Protein AF-A0A5D3CIV2-F1 (afdb_monomer_lite)

pLDDT: mean 75.9, std 11.75, range [49.31, 93.38]

Organism: Cucumis melo var. makuwa (NCBI:txid1194695)

Sequence (94 aa):
MWKKARINKQGQYDNDNVQQVVHKMDEISMNIDSSFVNRHYSNDVLTQALGTKEHNGRVHGVGGYVTPTMYFHSVKKTSKDEVNILVENEELRR

Foldseek 3Di:
DVLVQQQDPVRDHPDPLSVQLVVQLVVVVVVVVVDVPDPPVPADSSCVSVVDDDDPPDDPDDHPPDDPVVVDVDDPDDPVNVVVVVVVVVVVVD

Structure (mmCIF, N/CA/C/O backbone):
data_AF-A0A5D3CIV2-F1
#
_entry.id   AF-A0A5D3CIV2-F1
#
loop_
_atom_site.group_PDB
_atom_site.id
_atom_site.type_symbol
_atom_site.label_atom_id
_atom_site.label_alt_id
_atom_site.label_comp_id
_atom_site.label_asym_id
_atom_site.label_entity_id
_atom_site.label_seq_id
_atom_site.pdbx_PDB_ins_code
_atom_site.Cartn_x
_atom_site.Cartn_y
_atom_site.Cartn_z
_atom_site.occupancy
_atom_site.B_iso_or_equiv
_atom_site.auth_seq_id
_atom_site.auth_comp_id
_atom_site.auth_asym_id
_atom_site.auth_atom_id
_atom_site.pdbx_PDB_model_num
ATOM 1 N N . MET A 1 1 ? 6.914 1.597 6.462 1.00 75.50 1 MET A N 1
ATOM 2 C CA . MET A 1 1 ? 5.552 2.183 6.401 1.00 75.50 1 MET A CA 1
ATOM 3 C C . MET A 1 1 ? 4.505 1.124 6.068 1.00 75.50 1 MET A C 1
ATOM 5 O O . MET A 1 1 ? 3.628 0.906 6.889 1.00 75.50 1 MET A O 1
ATOM 9 N N . TRP A 1 2 ? 4.638 0.406 4.946 1.00 84.06 2 TRP A N 1
ATOM 10 C CA . TRP A 1 2 ? 3.656 -0.593 4.497 1.00 84.06 2 TRP A CA 1
ATOM 11 C C . TRP A 1 2 ? 3.335 -1.701 5.517 1.00 84.06 2 TRP A C 1
ATOM 13 O O . TRP A 1 2 ? 2.163 -1.893 5.822 1.00 84.06 2 TRP A O 1
ATOM 23 N N . LYS A 1 3 ? 4.352 -2.351 6.118 1.00 86.75 3 LYS A N 1
ATOM 24 C CA . LYS A 1 3 ? 4.140 -3.383 7.158 1.00 86.75 3 LYS A CA 1
ATOM 25 C C . LYS A 1 3 ? 3.267 -2.851 8.302 1.00 86.75 3 LYS A C 1
ATOM 27 O O . LYS A 1 3 ? 2.190 -3.374 8.545 1.00 86.75 3 LYS A O 1
ATOM 32 N N . LYS A 1 4 ? 3.670 -1.730 8.919 1.00 85.12 4 LYS A N 1
ATOM 33 C CA . LYS A 1 4 ? 2.929 -1.084 10.022 1.00 85.12 4 LYS A CA 1
ATOM 34 C C . LYS A 1 4 ? 1.495 -0.696 9.654 1.00 85.12 4 LYS A C 1
ATOM 36 O O . LYS A 1 4 ? 0.618 -0.790 10.497 1.00 85.12 4 LYS A O 1
ATOM 41 N N . ALA A 1 5 ? 1.251 -0.274 8.417 1.00 83.44 5 ALA A N 1
ATOM 42 C CA . ALA A 1 5 ? -0.083 0.122 7.974 1.00 83.44 5 ALA A CA 1
ATOM 43 C C . ALA A 1 5 ? -1.059 -1.052 7.794 1.00 83.44 5 ALA A C 1
ATOM 45 O O . ALA A 1 5 ? -2.261 -0.827 7.679 1.00 83.44 5 ALA A O 1
ATOM 46 N N . ARG A 1 6 ? -0.552 -2.288 7.737 1.00 86.44 6 ARG A N 1
ATOM 47 C CA . ARG A 1 6 ? -1.353 -3.513 7.623 1.00 86.44 6 ARG A CA 1
ATOM 48 C C . ARG A 1 6 ? -1.552 -4.240 8.954 1.00 86.44 6 ARG A C 1
ATOM 50 O O . ARG A 1 6 ? -2.212 -5.273 8.971 1.00 86.44 6 ARG A O 1
ATOM 57 N N . ILE A 1 7 ? -0.983 -3.714 10.035 1.00 88.50 7 ILE A N 1
ATOM 58 C CA . ILE A 1 7 ? -1.149 -4.250 11.382 1.00 88.50 7 ILE A CA 1
ATOM 59 C C . ILE A 1 7 ? -2.498 -3.774 11.938 1.00 88.50 7 ILE A C 1
ATOM 61 O O . ILE A 1 7 ? -2.808 -2.582 11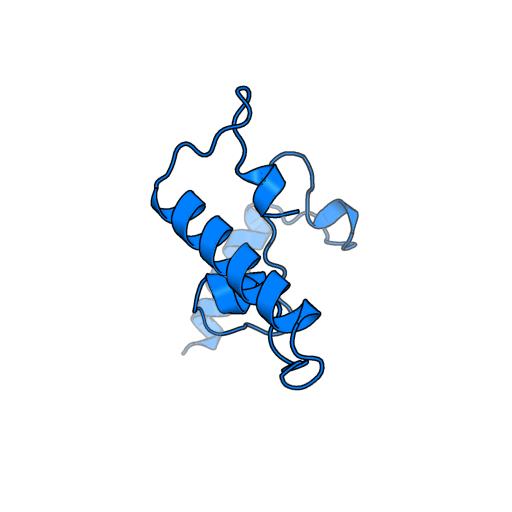.893 1.00 88.50 7 ILE A O 1
ATOM 65 N N . ASN A 1 8 ? -3.300 -4.705 12.452 1.00 87.62 8 ASN A N 1
ATOM 66 C CA . ASN A 1 8 ? -4.577 -4.415 13.098 1.00 87.62 8 ASN A CA 1
ATOM 67 C C . ASN A 1 8 ? -4.380 -3.832 14.516 1.00 87.62 8 ASN A C 1
ATOM 69 O O . ASN A 1 8 ? -3.262 -3.694 15.017 1.00 87.62 8 ASN A O 1
ATOM 73 N N . LYS A 1 9 ? -5.476 -3.498 15.211 1.00 88.69 9 LYS A N 1
ATOM 74 C CA . LYS A 1 9 ? -5.406 -2.942 16.580 1.00 88.69 9 LYS A CA 1
ATOM 75 C C . LYS A 1 9 ? -4.782 -3.911 17.596 1.00 88.69 9 LYS A C 1
ATOM 77 O O . LYS A 1 9 ? -4.336 -3.477 18.651 1.00 88.69 9 LYS A O 1
ATOM 82 N N . GLN A 1 10 ? -4.765 -5.201 17.281 1.00 88.88 10 GLN A N 1
ATOM 83 C CA . GLN A 1 10 ? -4.240 -6.293 18.093 1.00 88.88 10 GLN A CA 1
ATOM 84 C C . GLN A 1 10 ? -2.769 -6.611 17.778 1.00 88.88 10 GLN A C 1
ATOM 86 O O . GLN A 1 10 ? -2.200 -7.514 18.386 1.00 88.88 10 GLN A O 1
ATOM 91 N N . GLY A 1 11 ? -2.136 -5.891 16.845 1.00 87.44 11 GLY A N 1
ATOM 92 C CA . GLY A 1 11 ? -0.743 -6.134 16.473 1.00 87.44 11 GLY A CA 1
ATOM 93 C C . GLY A 1 11 ? -0.534 -7.257 15.449 1.00 87.44 11 GLY A C 1
ATOM 94 O O . GLY A 1 11 ? 0.607 -7.639 15.217 1.00 87.44 11 GLY A O 1
ATOM 95 N N . GLN A 1 12 ? -1.600 -7.776 14.836 1.00 89.81 12 GLN A N 1
ATOM 96 C CA . GLN A 1 12 ? -1.571 -8.917 13.915 1.00 89.81 12 GLN A CA 1
ATOM 97 C C . GLN A 1 12 ? -1.927 -8.515 12.478 1.00 89.81 12 GLN A C 1
ATOM 99 O O . GLN A 1 12 ? -2.470 -7.436 12.229 1.00 89.81 12 GLN A O 1
ATOM 104 N N . TYR A 1 13 ? -1.619 -9.396 11.527 1.00 90.12 13 TYR A N 1
ATOM 105 C CA . TYR A 1 13 ? -2.057 -9.272 10.139 1.00 90.12 13 TYR A CA 1
ATOM 106 C C . TYR A 1 13 ? -3.305 -10.131 9.931 1.00 90.12 13 TYR A C 1
ATOM 108 O O . TYR A 1 13 ? -3.257 -11.335 10.145 1.00 90.12 13 TYR A O 1
ATOM 116 N N . ASP A 1 14 ? -4.405 -9.528 9.480 1.00 85.69 14 ASP A N 1
ATOM 117 C CA . ASP A 1 14 ? -5.680 -10.244 9.285 1.00 85.69 14 ASP A CA 1
ATOM 118 C C . ASP A 1 14 ? -5.729 -11.083 7.993 1.00 85.69 14 ASP A C 1
ATOM 120 O O . ASP A 1 14 ? -6.705 -11.784 7.743 1.00 85.69 14 ASP A O 1
ATOM 124 N N . ASN A 1 15 ? -4.726 -10.965 7.119 1.00 89.25 15 ASN A N 1
ATOM 125 C CA . ASN A 1 15 ? -4.737 -11.565 5.787 1.00 89.25 15 ASN A CA 1
ATOM 126 C C . ASN A 1 15 ? -3.457 -12.366 5.544 1.00 89.25 15 ASN A C 1
ATOM 128 O O . ASN A 1 15 ? -2.362 -11.796 5.537 1.00 89.25 15 ASN A O 1
ATOM 132 N N . ASP A 1 16 ? -3.614 -13.654 5.246 1.00 91.81 16 ASP A N 1
ATOM 133 C CA . ASP A 1 16 ? -2.513 -14.582 4.973 1.00 91.81 16 ASP A CA 1
ATOM 134 C C . ASP A 1 16 ? -1.590 -14.088 3.849 1.00 91.81 16 ASP A C 1
ATOM 136 O O . ASP A 1 16 ? -0.369 -14.206 3.944 1.00 91.81 16 ASP A O 1
ATOM 140 N N . ASN A 1 17 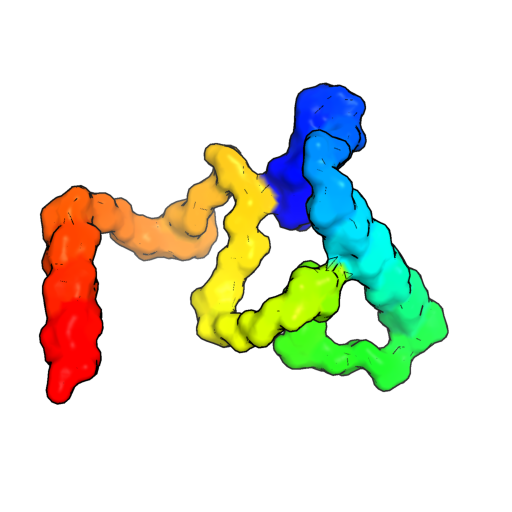? -2.137 -13.442 2.812 1.00 89.75 17 ASN A N 1
ATOM 141 C CA . ASN A 1 17 ? -1.333 -12.875 1.724 1.00 89.75 17 ASN A CA 1
ATOM 142 C C . ASN A 1 17 ? -0.431 -11.738 2.221 1.00 89.75 17 ASN A C 1
ATOM 144 O O . ASN A 1 17 ? 0.709 -11.601 1.782 1.00 89.75 17 ASN A O 1
ATOM 148 N N . VAL A 1 18 ? -0.919 -10.913 3.154 1.00 89.25 18 VAL A N 1
ATOM 149 C CA . VAL A 1 18 ? -0.106 -9.849 3.761 1.00 89.25 18 VAL A CA 1
ATOM 150 C C . VAL A 1 18 ? 1.014 -10.467 4.588 1.00 89.25 18 VAL A C 1
ATOM 152 O O . VAL A 1 18 ? 2.149 -10.002 4.507 1.00 89.25 18 VAL A O 1
ATOM 155 N N . GLN A 1 19 ? 0.720 -11.529 5.337 1.00 92.62 19 GLN A N 1
ATOM 156 C CA . GLN A 1 19 ? 1.713 -12.229 6.144 1.00 92.62 19 GLN A CA 1
ATOM 157 C C . GLN A 1 19 ? 2.806 -12.875 5.280 1.00 92.62 19 GLN A C 1
ATOM 159 O O . GLN A 1 19 ? 3.986 -12.742 5.600 1.00 92.62 19 GLN A O 1
ATOM 164 N N . GLN A 1 20 ? 2.443 -13.478 4.144 1.00 93.12 20 GLN A N 1
ATOM 165 C CA . GLN A 1 20 ? 3.408 -14.003 3.169 1.00 93.12 20 GLN A CA 1
ATOM 166 C C . GLN A 1 20 ? 4.325 -12.905 2.614 1.00 93.12 20 GLN A C 1
ATOM 168 O O . GLN A 1 20 ? 5.542 -13.081 2.562 1.00 93.12 20 GLN A O 1
ATOM 173 N N . VAL A 1 21 ? 3.768 -11.744 2.246 1.00 91.62 21 VAL A N 1
ATOM 174 C CA . VAL A 1 21 ? 4.571 -10.605 1.769 1.00 91.62 21 VAL A CA 1
ATOM 175 C C . VAL A 1 21 ? 5.500 -10.096 2.873 1.00 91.62 21 VAL A C 1
ATOM 177 O O . VAL A 1 21 ? 6.669 -9.833 2.607 1.00 91.62 21 VAL A O 1
ATOM 180 N N . VAL A 1 22 ? 5.021 -9.992 4.117 1.00 92.06 22 VAL A N 1
ATOM 181 C CA . VAL A 1 22 ? 5.840 -9.585 5.271 1.00 92.06 22 VAL A CA 1
ATOM 182 C C . VAL A 1 22 ? 7.015 -10.540 5.472 1.00 92.06 22 VAL A C 1
ATOM 184 O O . VAL A 1 22 ? 8.144 -10.059 5.576 1.00 92.06 22 VAL A O 1
ATOM 187 N N . HIS A 1 23 ? 6.759 -11.852 5.456 1.00 93.38 23 HIS A N 1
ATOM 188 C CA . HIS A 1 23 ? 7.786 -12.887 5.587 1.00 93.38 23 HIS A CA 1
ATOM 189 C C . HIS A 1 23 ? 8.840 -12.774 4.482 1.00 93.38 23 HIS A C 1
ATOM 191 O O . HIS A 1 23 ? 10.033 -12.705 4.761 1.00 93.38 23 HIS A O 1
ATOM 197 N N . LYS A 1 24 ? 8.403 -12.654 3.224 1.00 92.88 24 LYS A N 1
ATOM 198 C CA . LYS A 1 24 ? 9.304 -12.496 2.078 1.00 92.88 24 LYS A CA 1
ATOM 199 C C . LYS A 1 24 ? 10.128 -11.206 2.152 1.00 92.88 24 LYS A C 1
ATOM 201 O O . LYS A 1 24 ? 11.300 -11.205 1.796 1.00 92.88 24 LYS A O 1
ATOM 206 N N . MET A 1 25 ? 9.554 -10.106 2.647 1.00 90.94 25 MET A N 1
ATOM 207 C CA . MET A 1 25 ? 10.317 -8.877 2.904 1.00 90.94 25 MET A CA 1
ATOM 208 C C . MET A 1 25 ? 11.403 -9.080 3.969 1.00 90.94 25 MET A C 1
ATOM 210 O O . MET A 1 25 ? 12.480 -8.510 3.825 1.00 90.94 25 MET A O 1
ATOM 214 N N . ASP A 1 26 ? 11.122 -9.830 5.041 1.00 91.25 26 ASP A N 1
ATOM 215 C CA . ASP A 1 26 ? 12.117 -10.106 6.090 1.00 91.25 26 ASP A CA 1
ATOM 216 C C . ASP A 1 26 ? 13.243 -10.997 5.560 1.00 91.25 26 ASP A C 1
ATOM 218 O O . ASP A 1 26 ? 14.411 -10.686 5.773 1.00 91.25 26 ASP A O 1
ATOM 222 N N . GLU A 1 27 ? 12.907 -12.023 4.778 1.00 90.81 27 GLU A N 1
ATOM 223 C CA . GLU A 1 27 ? 13.877 -12.875 4.083 1.00 90.81 27 GLU A CA 1
ATOM 224 C C . GLU A 1 27 ? 14.801 -12.064 3.157 1.00 90.81 27 GLU A C 1
ATOM 226 O O . GLU A 1 27 ? 16.025 -12.186 3.232 1.00 90.81 27 GLU A O 1
ATOM 231 N N . ILE A 1 28 ? 14.231 -11.179 2.329 1.00 87.12 28 ILE A N 1
ATOM 232 C CA . ILE A 1 28 ? 15.002 -10.293 1.442 1.00 87.12 28 ILE A CA 1
ATOM 233 C C . ILE A 1 28 ? 15.889 -9.346 2.261 1.00 87.12 28 ILE A C 1
ATOM 235 O O . ILE A 1 28 ? 17.054 -9.153 1.918 1.00 87.12 28 ILE A O 1
ATOM 239 N N . SER A 1 29 ? 15.372 -8.771 3.351 1.00 85.38 29 SER A N 1
ATOM 240 C CA . SER A 1 29 ? 16.145 -7.868 4.213 1.00 85.38 29 SER A CA 1
ATOM 241 C C . SER A 1 29 ? 17.330 -8.584 4.862 1.00 85.38 29 SER A C 1
ATOM 243 O O . SER A 1 29 ? 18.445 -8.074 4.819 1.00 85.38 29 SER A O 1
ATOM 245 N N . MET A 1 30 ? 17.115 -9.791 5.392 1.00 86.44 30 MET A N 1
ATOM 246 C CA . MET A 1 30 ? 18.179 -10.615 5.972 1.00 86.44 30 MET A CA 1
ATOM 247 C C . MET A 1 30 ? 19.239 -10.993 4.933 1.00 86.44 30 MET A C 1
ATOM 249 O O . MET A 1 30 ? 20.431 -11.000 5.234 1.00 86.44 30 MET A O 1
ATOM 253 N N . ASN A 1 31 ? 18.827 -11.281 3.696 1.00 81.69 31 ASN A N 1
ATOM 254 C CA . ASN A 1 31 ? 19.755 -11.596 2.614 1.00 81.69 31 ASN A CA 1
ATOM 255 C C . ASN A 1 31 ? 20.608 -10.381 2.204 1.00 81.69 31 ASN A C 1
ATOM 257 O O . ASN A 1 31 ? 21.797 -10.542 1.940 1.00 81.69 31 ASN A O 1
ATOM 261 N N . ILE A 1 32 ? 20.038 -9.169 2.203 1.00 76.56 32 ILE A N 1
ATOM 262 C CA . ILE A 1 32 ? 20.776 -7.917 1.950 1.00 76.56 32 ILE A CA 1
ATOM 263 C C . ILE A 1 32 ? 21.794 -7.642 3.063 1.00 76.56 32 ILE A C 1
ATOM 265 O O . ILE A 1 32 ? 22.919 -7.238 2.774 1.00 76.56 32 ILE A O 1
ATOM 269 N N . ASP A 1 33 ? 21.419 -7.874 4.321 1.00 72.31 33 ASP A N 1
ATOM 270 C CA . ASP A 1 33 ? 22.322 -7.685 5.461 1.00 72.31 33 ASP A CA 1
ATOM 271 C C . ASP A 1 33 ? 23.456 -8.724 5.459 1.00 72.31 33 ASP A C 1
ATOM 273 O O . ASP A 1 33 ? 24.601 -8.408 5.784 1.00 72.31 33 ASP A O 1
ATOM 277 N N . SER A 1 34 ? 23.155 -9.960 5.044 1.00 70.06 34 SER A N 1
ATOM 278 C CA . SER A 1 34 ? 24.128 -11.054 4.949 1.00 70.06 34 SER A CA 1
ATOM 279 C C . SER A 1 34 ? 25.008 -10.986 3.700 1.00 70.06 34 SER A C 1
ATOM 281 O O . SER A 1 34 ? 26.132 -11.488 3.721 1.00 70.06 34 SER A O 1
ATOM 283 N N . SER A 1 35 ? 24.503 -10.440 2.595 1.00 60.41 35 SER A N 1
ATOM 284 C CA . SER A 1 35 ? 25.206 -10.369 1.322 1.00 60.41 35 SER A CA 1
ATOM 285 C C . SER A 1 35 ? 25.244 -8.920 0.846 1.00 60.41 35 SER A C 1
ATOM 287 O O . SER A 1 35 ? 24.298 -8.365 0.294 1.00 60.41 35 SER A O 1
ATOM 289 N N . PHE A 1 36 ? 26.412 -8.296 0.971 1.00 56.75 36 PHE A N 1
ATOM 290 C CA . PHE A 1 36 ? 26.683 -6.967 0.407 1.00 56.75 36 PHE A CA 1
ATOM 291 C C . PHE A 1 36 ? 26.578 -6.926 -1.140 1.00 56.75 36 PHE A C 1
ATOM 293 O O . PHE A 1 36 ? 26.869 -5.908 -1.765 1.00 56.75 36 PHE A O 1
ATOM 300 N N . VAL A 1 37 ? 26.222 -8.050 -1.770 1.00 52.56 37 VAL A N 1
ATOM 301 C CA . VAL A 1 37 ? 26.567 -8.410 -3.148 1.00 52.56 37 VAL A CA 1
ATOM 302 C C . VAL A 1 37 ? 25.380 -8.276 -4.105 1.00 52.56 37 VAL A C 1
ATOM 304 O O . VAL A 1 37 ? 25.596 -8.132 -5.302 1.00 52.56 37 VAL A O 1
ATOM 307 N N . ASN A 1 38 ? 24.134 -8.248 -3.619 1.00 53.81 38 ASN A N 1
ATOM 308 C CA . ASN A 1 38 ? 22.958 -8.178 -4.496 1.00 53.81 38 ASN A CA 1
ATOM 309 C C . ASN A 1 38 ? 22.032 -7.000 -4.175 1.00 53.81 38 ASN A C 1
ATOM 311 O O . ASN A 1 38 ? 20.809 -7.128 -4.111 1.00 53.81 38 ASN A O 1
ATOM 315 N N . ARG A 1 39 ? 22.611 -5.811 -3.976 1.00 56.56 39 ARG A N 1
ATOM 316 C CA . ARG A 1 39 ? 21.825 -4.576 -3.934 1.00 56.56 39 ARG A CA 1
ATOM 317 C C . ARG A 1 39 ? 21.450 -4.193 -5.363 1.00 56.56 39 ARG A C 1
ATOM 319 O O . ARG A 1 39 ? 22.088 -3.342 -5.978 1.00 56.56 39 ARG A O 1
ATOM 326 N N . HIS A 1 40 ? 20.415 -4.832 -5.900 1.00 60.84 40 HIS A N 1
ATOM 327 C CA . HIS A 1 40 ? 19.758 -4.347 -7.109 1.00 60.84 40 HIS A CA 1
ATOM 328 C C . HIS A 1 40 ? 19.111 -2.998 -6.753 1.00 60.84 40 HIS A C 1
ATOM 330 O O . HIS A 1 40 ? 17.995 -2.940 -6.248 1.00 60.84 40 HIS A O 1
ATOM 336 N N . TYR A 1 41 ? 19.859 -1.904 -6.946 1.00 60.78 41 TYR A N 1
ATOM 337 C CA . TYR A 1 41 ? 19.475 -0.537 -6.556 1.00 60.78 41 TYR A CA 1
ATOM 338 C C . TYR A 1 41 ? 18.158 -0.068 -7.179 1.00 60.78 41 TYR A C 1
ATOM 340 O O . TYR A 1 41 ? 17.593 0.928 -6.738 1.00 60.78 41 TYR A O 1
ATOM 348 N N . SER A 1 42 ? 17.697 -0.763 -8.215 1.00 67.19 42 SER A N 1
ATOM 349 C CA . SER A 1 42 ? 16.531 -0.390 -8.994 1.00 67.19 42 SER A CA 1
ATOM 350 C C . SER A 1 42 ? 15.200 -0.839 -8.402 1.00 67.19 42 SER A C 1
ATOM 352 O O . SER A 1 42 ? 14.220 -0.237 -8.794 1.00 67.19 42 SER A O 1
ATOM 354 N N . ASN A 1 43 ? 15.151 -1.851 -7.518 1.00 76.81 43 ASN A N 1
ATOM 355 C CA . ASN A 1 43 ? 13.885 -2.349 -6.961 1.00 76.81 43 ASN A CA 1
ATOM 356 C C . ASN A 1 43 ? 13.905 -2.338 -5.430 1.00 76.81 43 ASN A C 1
ATOM 358 O O . ASN A 1 43 ? 14.723 -3.023 -4.807 1.00 76.81 43 ASN A O 1
ATOM 362 N N . ASP A 1 44 ? 12.963 -1.628 -4.812 1.00 82.31 44 ASP A N 1
ATOM 363 C CA . ASP A 1 44 ? 12.822 -1.616 -3.355 1.00 82.31 44 ASP A CA 1
ATOM 364 C C . ASP A 1 44 ? 12.362 -2.984 -2.786 1.00 82.31 44 ASP A C 1
ATOM 366 O O . ASP A 1 44 ? 11.785 -3.821 -3.487 1.00 82.31 44 ASP A O 1
ATOM 370 N N . VAL A 1 45 ? 12.609 -3.223 -1.490 1.00 87.81 45 VAL A N 1
ATOM 371 C CA . VAL A 1 45 ? 12.303 -4.499 -0.802 1.00 87.81 45 VAL A CA 1
ATOM 372 C C . VAL A 1 45 ? 10.818 -4.873 -0.876 1.00 87.81 45 VAL A C 1
ATOM 374 O O . VAL A 1 45 ? 10.480 -6.050 -1.005 1.00 87.81 45 VAL A O 1
ATOM 377 N N . LEU A 1 46 ? 9.915 -3.892 -0.793 1.00 87.00 46 LEU A N 1
ATOM 378 C CA . LEU A 1 46 ? 8.478 -4.141 -0.879 1.00 87.00 46 LEU A CA 1
ATOM 379 C C . LEU A 1 46 ? 8.095 -4.564 -2.300 1.00 87.00 46 LE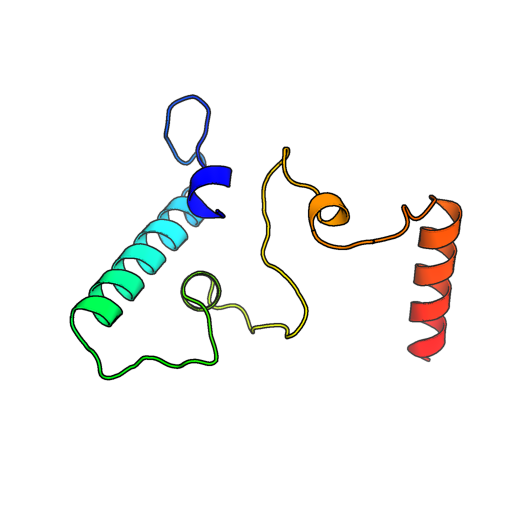U A C 1
ATOM 381 O O . LEU A 1 46 ? 7.336 -5.518 -2.463 1.00 87.00 46 LEU A O 1
ATOM 385 N N . THR A 1 47 ? 8.648 -3.904 -3.313 1.00 86.69 47 THR A N 1
ATOM 386 C CA . THR A 1 47 ? 8.435 -4.241 -4.725 1.00 86.69 47 THR A CA 1
ATOM 387 C C . THR A 1 47 ? 8.920 -5.659 -5.037 1.00 86.69 47 THR A C 1
ATOM 389 O O . THR A 1 47 ? 8.190 -6.446 -5.644 1.00 86.69 47 THR A O 1
ATOM 392 N N . GLN A 1 48 ? 10.095 -6.043 -4.534 1.00 88.06 48 GLN A N 1
ATOM 393 C CA . GLN A 1 48 ? 10.604 -7.412 -4.676 1.00 88.06 48 GLN A CA 1
ATOM 394 C C . GLN A 1 48 ? 9.719 -8.450 -3.966 1.00 88.06 48 GLN A C 1
ATOM 396 O O . GLN A 1 48 ? 9.448 -9.527 -4.508 1.00 88.06 48 GLN A O 1
ATOM 401 N N . ALA A 1 49 ? 9.225 -8.132 -2.767 1.00 89.88 49 ALA A N 1
ATOM 402 C CA . ALA A 1 49 ? 8.354 -9.033 -2.022 1.00 89.88 49 ALA A CA 1
ATOM 403 C C . ALA A 1 49 ? 7.004 -9.239 -2.724 1.00 89.88 49 ALA A C 1
ATOM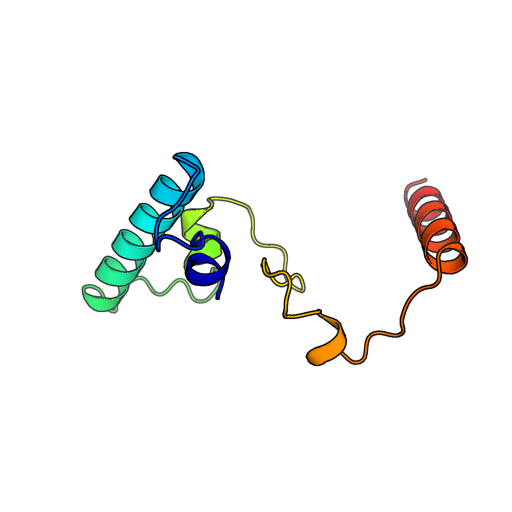 405 O O . ALA A 1 49 ? 6.580 -10.383 -2.895 1.00 89.88 49 ALA A O 1
ATOM 406 N N . LEU A 1 50 ? 6.379 -8.159 -3.204 1.00 88.31 50 LEU A N 1
ATOM 407 C CA . LEU A 1 50 ? 5.127 -8.210 -3.967 1.00 88.31 50 LEU A CA 1
ATOM 408 C C . LEU A 1 50 ? 5.286 -8.926 -5.316 1.00 88.31 50 LEU A C 1
ATOM 410 O O . LEU A 1 50 ? 4.316 -9.479 -5.825 1.00 88.31 50 LEU A O 1
ATOM 414 N N . GLY A 1 51 ? 6.492 -8.930 -5.897 1.00 86.19 51 GLY A N 1
ATOM 415 C CA . GLY A 1 51 ? 6.755 -9.544 -7.203 1.00 86.19 51 GLY A CA 1
ATOM 416 C C . GLY A 1 51 ? 6.083 -8.809 -8.367 1.00 86.19 51 GLY A C 1
ATOM 417 O O . GLY A 1 51 ? 5.973 -9.347 -9.466 1.00 86.19 51 GLY A O 1
ATOM 418 N N . THR A 1 52 ? 5.612 -7.587 -8.131 1.00 81.56 52 THR A N 1
ATOM 419 C CA . THR A 1 52 ? 4.992 -6.731 -9.141 1.00 81.56 52 THR A CA 1
ATOM 420 C C . THR A 1 52 ? 6.053 -5.928 -9.879 1.00 81.56 52 THR A C 1
ATOM 422 O O . THR A 1 52 ? 7.071 -5.553 -9.300 1.00 81.56 52 THR A O 1
ATOM 425 N N . LYS A 1 53 ? 5.794 -5.599 -11.147 1.00 81.69 53 LYS A N 1
ATOM 426 C CA . LYS A 1 53 ? 6.650 -4.679 -11.901 1.00 81.69 53 LYS A CA 1
ATOM 427 C C . LYS A 1 53 ? 6.662 -3.304 -11.226 1.00 81.69 53 LYS A C 1
ATOM 429 O O . LYS A 1 53 ? 5.599 -2.753 -10.941 1.00 81.69 53 LYS A O 1
ATOM 434 N N . GLU A 1 54 ? 7.850 -2.745 -11.008 1.00 80.31 54 GLU A N 1
ATOM 435 C CA . GLU A 1 54 ? 7.973 -1.375 -10.516 1.00 80.31 54 GLU A CA 1
ATOM 436 C C . GLU A 1 54 ? 7.444 -0.370 -11.546 1.00 80.31 54 GLU A C 1
ATOM 438 O O . GLU A 1 54 ? 7.685 -0.487 -12.752 1.00 80.31 54 GLU A O 1
ATOM 443 N N . HIS A 1 55 ? 6.729 0.641 -11.055 1.00 78.69 55 HIS A N 1
ATOM 444 C CA . HIS A 1 55 ? 6.285 1.774 -11.851 1.00 78.69 55 HIS A CA 1
ATOM 445 C C . HIS A 1 55 ? 6.949 3.049 -11.339 1.00 78.69 55 HIS A C 1
ATOM 447 O O . HIS A 1 55 ? 6.498 3.642 -10.358 1.00 78.69 55 HIS A O 1
ATOM 453 N N . ASN A 1 56 ? 7.992 3.486 -12.045 1.00 72.69 56 ASN A N 1
ATOM 454 C CA . ASN A 1 56 ? 8.719 4.716 -11.741 1.00 72.69 56 ASN A CA 1
ATOM 455 C C . ASN A 1 56 ? 7.743 5.895 -11.573 1.00 72.69 56 ASN A C 1
ATOM 457 O O . ASN A 1 56 ? 6.858 6.106 -12.404 1.00 72.69 56 ASN A O 1
ATOM 461 N N . GLY A 1 57 ? 7.895 6.655 -10.486 1.00 71.06 57 GLY A N 1
ATOM 462 C CA . GLY A 1 57 ? 7.029 7.797 -10.168 1.00 71.06 57 GLY A CA 1
ATOM 463 C C . GLY A 1 57 ? 5.737 7.455 -9.415 1.00 71.06 57 GLY A C 1
ATOM 464 O O . GLY A 1 57 ? 4.969 8.366 -9.106 1.00 71.06 57 GLY A O 1
ATOM 465 N N . ARG A 1 58 ? 5.485 6.183 -9.072 1.00 75.38 58 ARG A N 1
ATOM 466 C CA . ARG A 1 58 ? 4.410 5.792 -8.145 1.00 75.38 58 ARG A CA 1
ATOM 467 C C . ARG A 1 58 ? 4.975 5.396 -6.789 1.00 75.38 58 ARG A C 1
ATOM 469 O O . ARG A 1 58 ? 5.893 4.595 -6.693 1.00 75.38 58 ARG A O 1
ATOM 476 N N . VAL A 1 59 ? 4.374 5.930 -5.728 1.00 71.00 59 VAL A N 1
ATOM 477 C CA . VAL A 1 59 ? 4.705 5.551 -4.352 1.00 71.00 59 VAL A CA 1
ATOM 478 C C . VAL A 1 59 ? 3.751 4.455 -3.889 1.00 71.00 59 VAL A C 1
ATOM 480 O O . VAL A 1 59 ? 2.534 4.645 -3.883 1.00 71.00 59 VAL A O 1
ATOM 483 N N . HIS A 1 60 ? 4.296 3.323 -3.443 1.00 73.75 60 HIS A N 1
ATOM 484 C CA . HIS A 1 60 ? 3.528 2.280 -2.766 1.00 73.75 60 HIS A CA 1
ATOM 485 C C . HIS A 1 60 ? 3.255 2.682 -1.308 1.00 73.75 60 HIS A C 1
ATOM 487 O O . HIS A 1 60 ? 4.007 2.364 -0.386 1.00 73.75 60 HIS A O 1
ATOM 493 N N . GLY A 1 61 ? 2.161 3.417 -1.101 1.00 67.31 61 GLY A N 1
ATOM 494 C CA . GLY A 1 61 ? 1.667 3.817 0.214 1.00 67.31 61 GLY A CA 1
ATOM 495 C C . GLY A 1 61 ? 0.317 3.176 0.527 1.00 67.31 61 GLY A C 1
ATOM 496 O O . GLY A 1 61 ? -0.614 3.264 -0.264 1.00 67.31 61 GLY A O 1
ATOM 497 N N . VAL A 1 62 ? 0.198 2.557 1.701 1.00 64.50 62 VAL A N 1
ATOM 498 C CA . VAL A 1 62 ? -1.087 2.192 2.314 1.00 64.50 62 VAL A CA 1
ATOM 499 C C . VAL A 1 62 ? -1.082 2.807 3.708 1.00 64.50 62 VAL A C 1
ATOM 501 O O . VAL A 1 62 ? -0.079 2.698 4.409 1.00 64.50 62 VAL A O 1
ATOM 504 N N . GLY A 1 63 ? -2.159 3.484 4.099 1.00 61.34 63 GLY A N 1
ATOM 505 C CA . GLY A 1 63 ? -2.300 4.080 5.428 1.00 61.34 63 GLY A CA 1
ATOM 506 C C . GLY A 1 63 ? -3.395 5.144 5.460 1.00 61.34 63 GLY A C 1
ATOM 507 O O . GLY A 1 63 ? -3.394 6.049 4.636 1.00 61.34 63 GLY A O 1
ATOM 508 N N . GLY A 1 64 ? -4.324 5.048 6.415 1.00 63.12 64 GLY A N 1
ATOM 509 C CA . GLY A 1 64 ? -5.454 5.984 6.523 1.00 63.12 64 GLY A CA 1
ATOM 510 C C . GLY A 1 64 ? -5.088 7.385 7.033 1.00 63.12 64 GLY A C 1
ATOM 511 O O . GLY A 1 64 ? -5.869 8.313 6.873 1.00 63.12 64 GLY A O 1
ATOM 512 N N . TYR A 1 65 ? -3.903 7.548 7.629 1.00 61.22 65 TYR A N 1
ATOM 513 C CA . TYR A 1 65 ? -3.497 8.779 8.329 1.00 61.22 65 TYR A CA 1
ATOM 514 C C . TYR A 1 65 ? -2.472 9.626 7.570 1.00 61.22 65 TYR A C 1
ATOM 516 O O . TYR A 1 65 ? -2.083 10.691 8.039 1.00 61.22 65 TYR A O 1
ATOM 524 N N . VAL A 1 66 ? -2.002 9.146 6.418 1.00 59.56 66 VAL A N 1
ATOM 525 C CA . VAL A 1 66 ? -0.968 9.805 5.624 1.00 59.56 66 VAL A CA 1
ATOM 526 C C . VAL A 1 66 ? -1.487 9.968 4.206 1.00 59.56 66 VAL A C 1
ATOM 528 O O . VAL A 1 66 ? -1.574 9.005 3.449 1.00 59.56 66 VAL A O 1
ATOM 531 N N . THR A 1 67 ? -1.851 11.197 3.855 1.00 67.69 67 THR A N 1
ATOM 532 C CA . THR A 1 67 ? -2.324 11.524 2.508 1.00 67.69 67 THR A CA 1
ATOM 533 C C . THR A 1 67 ? -1.143 11.928 1.626 1.00 67.69 67 THR A C 1
ATOM 535 O O . THR A 1 67 ? -0.230 12.592 2.120 1.00 67.69 67 THR A O 1
ATOM 538 N N . PRO A 1 68 ? -1.133 11.597 0.320 1.00 69.12 68 PRO A N 1
ATOM 539 C CA . PRO A 1 68 ? -0.096 12.080 -0.594 1.00 69.12 68 PRO A CA 1
ATOM 540 C C . PRO A 1 68 ? 0.060 13.606 -0.544 1.00 69.12 68 PRO A C 1
ATOM 542 O O . PRO A 1 68 ? 1.175 14.108 -0.612 1.00 69.12 68 PRO A O 1
ATOM 545 N N . THR A 1 69 ? -1.035 14.332 -0.302 1.00 71.56 69 THR A N 1
ATOM 546 C CA . THR A 1 69 ? -1.064 15.791 -0.123 1.00 71.56 69 THR A CA 1
ATOM 547 C C . THR A 1 69 ? -0.213 16.323 1.036 1.00 71.56 69 THR A C 1
ATOM 549 O O . THR A 1 69 ? 0.081 17.511 1.061 1.00 71.56 69 THR A O 1
ATOM 552 N N . MET A 1 70 ? 0.183 15.486 2.004 1.00 73.44 70 MET A N 1
ATOM 553 C CA . MET A 1 70 ? 1.102 15.891 3.082 1.00 73.44 70 MET A CA 1
ATOM 554 C C . MET A 1 70 ? 2.564 15.982 2.635 1.00 73.44 70 MET A C 1
ATOM 556 O O . MET A 1 70 ? 3.355 16.626 3.315 1.00 73.44 70 MET A O 1
ATOM 560 N N . TYR A 1 71 ? 2.931 15.346 1.522 1.00 70.00 71 TYR A N 1
ATOM 561 C CA . TYR A 1 71 ? 4.310 15.329 1.015 1.00 70.00 71 TYR A CA 1
ATOM 562 C C . TYR A 1 71 ? 4.427 15.924 -0.383 1.00 70.00 71 TYR A C 1
ATOM 564 O O . TYR A 1 71 ? 5.430 16.545 -0.724 1.00 70.00 71 TYR A O 1
ATOM 572 N N . PHE A 1 72 ? 3.389 15.750 -1.191 1.00 71.38 72 PHE A N 1
ATOM 573 C CA . PHE A 1 72 ? 3.272 16.319 -2.516 1.00 71.38 72 PHE A CA 1
ATOM 574 C C . PHE A 1 72 ? 2.322 17.510 -2.424 1.00 71.38 72 PHE A C 1
ATOM 576 O O . PHE A 1 72 ? 1.226 17.377 -1.882 1.00 71.38 72 PHE A O 1
ATOM 583 N N . HIS A 1 73 ? 2.710 18.665 -2.973 1.00 71.69 73 HIS A N 1
ATOM 584 C CA . HIS A 1 73 ? 1.845 19.847 -3.117 1.00 71.69 73 HIS A CA 1
ATOM 585 C C . HIS A 1 73 ? 0.757 19.602 -4.178 1.00 71.69 73 HIS A C 1
ATOM 587 O O . HIS A 1 73 ? 0.624 20.327 -5.161 1.00 71.69 73 HIS A O 1
ATOM 593 N N . SER A 1 74 ? 0.017 18.508 -4.031 1.00 68.50 74 SER A N 1
ATOM 594 C CA . SER A 1 74 ? -1.039 18.113 -4.939 1.00 68.50 74 SER A CA 1
ATOM 595 C C . SER A 1 74 ? -2.262 18.976 -4.666 1.00 68.50 74 SER A C 1
ATOM 597 O O . SER A 1 74 ? -2.807 18.983 -3.562 1.00 68.50 74 SER A O 1
ATOM 599 N N . VAL A 1 75 ? -2.708 19.698 -5.690 1.00 67.12 75 VAL A N 1
ATOM 600 C CA . VAL A 1 75 ? -4.001 20.384 -5.674 1.00 67.12 75 VAL A CA 1
ATOM 601 C C . VAL A 1 75 ? -5.099 19.342 -5.464 1.00 67.12 75 VAL A C 1
ATOM 603 O O . VAL A 1 75 ? -5.114 18.308 -6.138 1.00 67.12 75 VAL A O 1
ATOM 606 N N . LYS A 1 76 ? -6.002 19.588 -4.507 1.00 66.06 76 LYS A N 1
ATOM 607 C CA . LYS A 1 76 ? -7.170 18.728 -4.294 1.00 66.06 76 LYS A CA 1
ATOM 608 C C . LYS A 1 76 ? -8.029 18.781 -5.553 1.00 66.06 76 LYS A C 1
ATOM 610 O O . LYS A 1 76 ? -8.597 19.825 -5.855 1.00 66.06 76 LYS A O 1
ATOM 615 N N . LYS A 1 77 ? -8.096 17.668 -6.277 1.00 67.38 77 LYS A N 1
ATOM 616 C CA . LYS A 1 77 ? -8.962 17.536 -7.446 1.00 67.38 77 LYS A CA 1
ATOM 617 C C . LYS A 1 77 ? -10.406 17.473 -6.970 1.00 67.38 77 LYS A C 1
ATOM 619 O O . LYS A 1 77 ? -10.722 16.744 -6.029 1.00 67.38 77 LYS A O 1
ATOM 624 N N . THR A 1 78 ? -11.261 18.286 -7.572 1.00 68.69 78 THR A N 1
ATOM 625 C CA . THR A 1 78 ? -12.704 18.188 -7.369 1.00 68.69 78 THR A CA 1
ATOM 626 C C . THR A 1 78 ? -13.241 17.010 -8.180 1.00 68.69 78 THR A C 1
ATOM 628 O O . THR A 1 78 ? -12.613 16.577 -9.145 1.00 68.69 78 THR A O 1
ATOM 631 N N . SER A 1 79 ? -14.425 16.499 -7.837 1.00 68.38 79 SER A N 1
ATOM 632 C CA . SER A 1 79 ? -15.076 15.432 -8.615 1.00 68.38 79 SER A CA 1
ATOM 633 C C . SER A 1 79 ? -15.246 15.798 -10.096 1.00 68.38 79 SER A C 1
ATOM 635 O O . SER A 1 79 ? -15.251 14.925 -10.955 1.00 68.38 79 SER A O 1
ATOM 637 N N . LYS A 1 80 ? -15.323 17.095 -10.411 1.00 67.19 80 LYS A N 1
ATOM 638 C CA . LYS A 1 80 ? -15.368 17.610 -11.783 1.00 67.19 80 LYS A CA 1
ATOM 639 C C . LYS A 1 80 ? -14.033 17.434 -12.517 1.00 67.19 80 LYS A C 1
ATOM 641 O O . LYS A 1 80 ? -14.028 17.085 -13.692 1.00 67.19 80 LYS A O 1
ATOM 646 N N . ASP A 1 81 ? -12.918 17.613 -11.812 1.00 67.69 81 ASP A N 1
ATOM 647 C CA . ASP A 1 81 ? -11.573 17.429 -12.364 1.00 67.69 81 ASP A CA 1
ATOM 648 C C . ASP A 1 81 ? -11.264 15.947 -12.603 1.00 67.69 81 ASP A C 1
ATOM 650 O O . ASP A 1 81 ? -10.610 15.607 -13.583 1.00 67.69 81 ASP A O 1
ATOM 654 N N . GLU A 1 82 ? -11.757 15.046 -11.746 1.00 67.88 82 GLU A N 1
ATOM 655 C CA . GLU A 1 82 ? -11.589 13.598 -11.936 1.00 67.88 82 GLU A 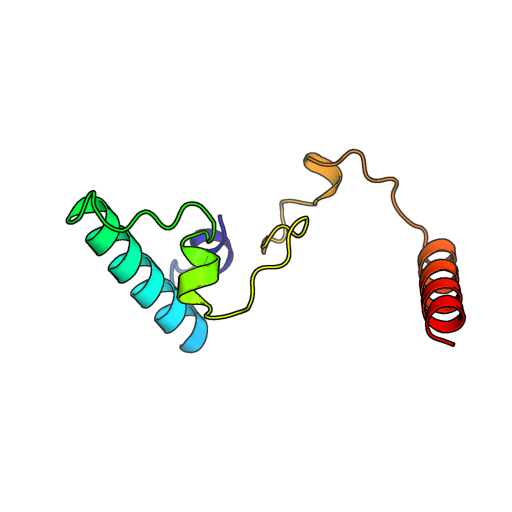CA 1
ATOM 656 C C . GLU A 1 82 ? -12.312 13.088 -13.186 1.00 67.88 82 GLU A C 1
ATOM 658 O O . GLU A 1 82 ? -11.733 12.320 -13.953 1.00 67.88 82 GLU A O 1
ATOM 663 N N . VAL A 1 83 ? -13.541 13.558 -13.430 1.00 69.06 83 VAL A N 1
ATOM 664 C CA . VAL A 1 83 ? -14.308 13.206 -14.636 1.00 69.06 83 VAL A CA 1
ATOM 665 C C . VAL A 1 83 ? -13.607 13.721 -15.895 1.00 69.06 83 VAL A C 1
ATOM 667 O O . VAL A 1 83 ? -13.466 12.971 -16.856 1.00 69.06 83 VAL A O 1
ATOM 670 N N . ASN A 1 84 ? -13.096 14.956 -15.872 1.00 64.81 84 ASN A N 1
ATOM 671 C CA . ASN A 1 84 ? -12.366 15.526 -17.008 1.00 64.81 84 ASN A CA 1
ATOM 672 C C . ASN A 1 84 ? -11.078 14.752 -17.318 1.00 64.81 84 ASN A C 1
ATOM 674 O O . ASN A 1 84 ? -10.796 14.469 -18.476 1.00 64.81 84 ASN A O 1
ATOM 678 N N . ILE A 1 85 ? -10.331 14.340 -16.292 1.00 68.00 85 ILE A N 1
ATOM 679 C CA . ILE A 1 85 ? -9.105 13.552 -16.470 1.00 68.00 85 ILE A CA 1
ATOM 680 C C . ILE A 1 85 ? -9.409 12.169 -17.053 1.00 68.00 85 ILE A C 1
ATOM 682 O O . ILE A 1 85 ? -8.622 11.651 -17.842 1.00 68.00 85 ILE A O 1
ATOM 686 N N . LEU A 1 86 ? -10.512 11.532 -16.655 1.00 67.56 86 LEU A N 1
ATOM 687 C CA . LEU A 1 86 ? -10.899 10.231 -17.206 1.00 67.56 86 LEU A CA 1
ATOM 688 C C . LEU A 1 86 ? -11.242 10.339 -18.695 1.00 67.56 86 LEU A C 1
ATOM 690 O O . LEU A 1 86 ? -10.758 9.520 -19.472 1.00 67.56 86 LEU A O 1
ATOM 694 N N . VAL A 1 87 ? -11.989 11.378 -19.079 1.00 68.50 87 VAL A N 1
ATOM 695 C CA . VAL A 1 87 ? -12.329 11.672 -20.480 1.00 68.50 87 VAL A CA 1
ATOM 696 C C . VAL A 1 87 ? -11.070 11.950 -21.305 1.00 68.50 87 VAL A C 1
ATOM 698 O O . VAL A 1 87 ? -10.862 11.324 -22.339 1.00 68.50 87 VAL A O 1
ATOM 701 N N . GLU A 1 88 ? -10.180 12.812 -20.815 1.00 68.06 88 GLU A N 1
ATOM 702 C CA . GLU A 1 88 ? -8.944 13.189 -21.514 1.00 68.06 88 GLU A CA 1
ATOM 703 C C . GLU A 1 88 ? -7.992 11.987 -21.691 1.00 68.06 88 GLU A C 1
ATOM 705 O O . GLU A 1 88 ? -7.378 11.805 -22.741 1.00 68.06 88 GLU A O 1
ATOM 710 N N . ASN A 1 89 ? -7.917 11.090 -20.700 1.00 62.44 89 ASN A N 1
ATOM 711 C CA . ASN A 1 89 ? -7.140 9.850 -20.810 1.00 62.44 89 ASN A CA 1
ATOM 712 C C . ASN A 1 89 ? -7.747 8.826 -21.781 1.00 62.44 89 ASN A C 1
ATOM 714 O O . ASN A 1 89 ? -7.014 7.978 -22.291 1.00 62.44 89 ASN A O 1
ATOM 718 N N . GLU A 1 90 ? -9.062 8.850 -21.991 1.00 68.94 90 GLU A N 1
ATOM 719 C CA . GLU A 1 90 ? -9.749 7.980 -22.948 1.00 68.94 90 GLU A CA 1
ATOM 720 C C . GLU A 1 90 ? -9.600 8.504 -24.383 1.00 68.94 90 GLU A C 1
ATOM 722 O O . GLU A 1 90 ? -9.353 7.717 -25.295 1.00 68.94 90 GLU A O 1
ATOM 727 N N . GLU A 1 91 ? -9.616 9.827 -24.574 1.00 67.81 91 GLU A N 1
ATOM 728 C CA . GLU A 1 91 ? -9.327 10.468 -25.863 1.00 67.81 91 GLU A CA 1
ATOM 729 C C . GLU A 1 91 ? -7.869 10.284 -26.305 1.00 67.81 91 GLU A C 1
ATOM 731 O O . GLU A 1 91 ? -7.617 10.006 -27.474 1.00 67.81 91 GLU A O 1
ATOM 736 N N . LEU A 1 92 ? -6.905 10.346 -25.380 1.00 59.09 92 LEU A N 1
ATOM 737 C CA . LEU A 1 92 ? -5.484 10.101 -25.674 1.00 59.09 92 LEU A CA 1
ATOM 738 C C . LEU A 1 92 ? -5.155 8.640 -26.023 1.00 59.09 92 LEU A C 1
ATOM 740 O O .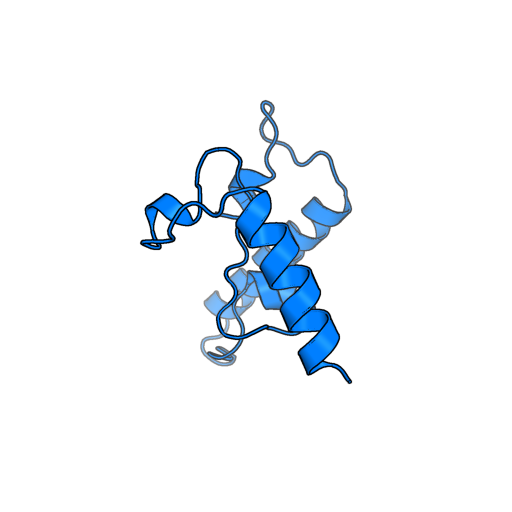 LEU A 1 92 ? -4.052 8.349 -26.485 1.00 59.09 92 LEU A O 1
ATOM 744 N N . ARG A 1 93 ? -6.072 7.703 -25.754 1.00 55.88 93 ARG A N 1
ATOM 745 C CA . ARG A 1 93 ? -5.914 6.272 -26.066 1.00 55.88 93 ARG A CA 1
ATOM 746 C C . ARG A 1 93 ? -6.483 5.880 -27.431 1.00 55.88 93 ARG A C 1
ATOM 748 O O . ARG A 1 93 ? -6.456 4.692 -27.758 1.00 55.88 93 ARG A O 1
ATOM 755 N N . ARG A 1 94 ? -7.007 6.842 -28.188 1.00 49.31 94 ARG A N 1
ATOM 756 C CA . ARG A 1 94 ? -7.577 6.651 -29.520 1.00 49.31 94 ARG A CA 1
ATOM 757 C C . ARG A 1 94 ? -6.582 7.041 -30.607 1.00 49.31 94 ARG A C 1
ATOM 759 O O . ARG A 1 94 ? -6.607 6.357 -31.653 1.00 49.31 94 ARG A O 1
#

Secondary structure (DSSP, 8-state):
-HHHHT--TTSS-S-HHHHHHHHHHHHHHHHHHH-TT---TTS-HHHHHHTPPP-TT------TT--GGGTS------HHHHHHHHHHHHHTT-

Radius of gyration: 17.82 Å; chains: 1; bounding box: 42×35×48 Å